Protein AF-A0A4J2ASL1-F1 (afdb_monomer_lite)

Sequence (85 aa):
MLGAIIGDIVGSVYEWNNIKTKDFPLFRKDCFFTDDTVMTCAVAEAIMNGGQKDDFIDAMKKYGRMYPNADYGARFNAWLNSDNR

InterPro domains:
  IPR005502 ADP-ribosylation/Crystallin J1 [PF03747] (1-73)
  IPR036705 ADP-ribosylation/Crystallin J1 superfamily [G3DSA:1.10.4080.10] (1-85)
  IPR036705 ADP-ribosylation/Crystallin J1 superfamily [SSF101478] (1-81)

Organism: Streptococcus pneumoniae (NCBI:txid1313)

Secondary structure (DSSP, 8-state):
-HHHHHHHHHHGGGSSS----S-S-S--TT----HHHHHHHHHHHHHHTT--HHHHHHHHHHHHHHSTTS---HHHHHHHTSS--

Structure (mmCIF, N/CA/C/O backbone):
data_AF-A0A4J2ASL1-F1
#
_entry.id   AF-A0A4J2ASL1-F1
#
loop_
_atom_site.group_PDB
_atom_site.id
_atom_site.type_symbol
_atom_site.label_atom_id
_atom_site.label_alt_id
_atom_site.label_comp_id
_atom_site.label_asym_id
_atom_site.label_entity_id
_atom_site.label_seq_id
_atom_site.pdbx_PDB_ins_code
_atom_site.Cartn_x
_atom_site.Cartn_y
_atom_site.Cartn_z
_atom_site.occupancy
_atom_site.B_iso_or_equiv
_atom_site.auth_seq_id
_atom_site.auth_comp_id
_atom_site.auth_asym_id
_atom_site.auth_atom_id
_atom_site.pdbx_PDB_model_num
ATOM 1 N N . MET A 1 1 ? -6.846 6.573 -9.226 1.00 90.44 1 MET A N 1
ATOM 2 C CA . MET A 1 1 ? -6.239 5.328 -8.703 1.00 90.44 1 MET A CA 1
ATOM 3 C C . MET A 1 1 ? -5.435 4.585 -9.766 1.00 90.44 1 MET A C 1
ATOM 5 O O . MET A 1 1 ? -4.263 4.370 -9.517 1.00 90.44 1 MET A O 1
ATOM 9 N N . LEU A 1 2 ? -5.977 4.273 -10.956 1.00 96.62 2 LEU A N 1
ATOM 10 C CA . LEU A 1 2 ? -5.253 3.477 -11.972 1.00 96.62 2 LEU A CA 1
ATOM 11 C C . LEU A 1 2 ? -3.848 3.992 -12.323 1.00 96.62 2 LEU A C 1
ATOM 13 O O . LEU A 1 2 ? -2.919 3.203 -12.351 1.00 96.62 2 LEU A O 1
ATOM 17 N N . GLY A 1 3 ? -3.671 5.299 -12.536 1.00 97.25 3 GLY A N 1
ATOM 18 C CA . GLY A 1 3 ? -2.343 5.856 -12.826 1.00 97.25 3 GLY A CA 1
ATOM 19 C C . GLY A 1 3 ? -1.330 5.669 -11.690 1.00 97.25 3 GLY A C 1
ATOM 20 O O . GLY A 1 3 ? -0.173 5.380 -11.962 1.00 97.25 3 GLY A O 1
ATOM 21 N N . ALA A 1 4 ? -1.771 5.773 -10.432 1.00 97.62 4 ALA A N 1
ATOM 22 C CA . ALA A 1 4 ? -0.919 5.539 -9.264 1.00 97.62 4 ALA A CA 1
ATOM 23 C C . ALA A 1 4 ? -0.566 4.052 -9.120 1.00 97.62 4 ALA A C 1
ATOM 25 O O . ALA A 1 4 ? 0.595 3.725 -8.935 1.00 97.62 4 ALA A O 1
ATOM 26 N N . ILE A 1 5 ? -1.546 3.162 -9.313 1.00 98.12 5 ILE A N 1
ATOM 27 C CA . ILE A 1 5 ? -1.344 1.704 -9.278 1.00 98.12 5 ILE A CA 1
ATOM 28 C C . ILE A 1 5 ? -0.392 1.258 -10.394 1.00 98.12 5 ILE A C 1
ATOM 30 O O . ILE A 1 5 ? 0.505 0.456 -10.169 1.00 98.12 5 ILE A O 1
ATOM 34 N N . ILE A 1 6 ? -0.560 1.790 -11.609 1.00 97.88 6 ILE A N 1
ATOM 35 C CA . ILE A 1 6 ? 0.371 1.522 -12.711 1.00 97.88 6 ILE A CA 1
ATOM 36 C C . ILE A 1 6 ? 1.758 2.059 -12.352 1.00 97.88 6 ILE A C 1
ATOM 38 O O . ILE A 1 6 ? 2.733 1.346 -12.540 1.00 97.88 6 ILE A O 1
ATOM 42 N N . GLY A 1 7 ? 1.856 3.280 -11.819 1.00 96.62 7 GLY A N 1
ATOM 43 C CA . GLY A 1 7 ? 3.128 3.866 -11.396 1.00 96.62 7 GLY A CA 1
ATOM 44 C C . GLY A 1 7 ? 3.877 3.007 -10.376 1.00 96.62 7 GLY A C 1
ATOM 45 O O . GLY A 1 7 ? 5.064 2.767 -10.563 1.00 96.62 7 GLY A O 1
ATOM 46 N N . ASP A 1 8 ? 3.169 2.499 -9.369 1.00 97.69 8 ASP A N 1
ATOM 47 C CA . ASP A 1 8 ? 3.689 1.565 -8.367 1.00 97.69 8 ASP A CA 1
ATOM 48 C C . ASP A 1 8 ? 4.203 0.266 -9.019 1.00 97.69 8 ASP A C 1
ATOM 50 O O . ASP A 1 8 ? 5.392 -0.049 -8.950 1.00 97.69 8 ASP A O 1
ATOM 54 N N . ILE A 1 9 ? 3.350 -0.422 -9.790 1.00 97.12 9 ILE A N 1
ATOM 55 C CA . ILE A 1 9 ? 3.714 -1.681 -10.462 1.00 97.12 9 ILE A CA 1
ATOM 56 C C . ILE A 1 9 ? 4.952 -1.512 -11.347 1.00 97.12 9 ILE A C 1
ATOM 58 O O . ILE A 1 9 ? 5.878 -2.324 -11.303 1.00 97.12 9 ILE A O 1
ATOM 62 N N . VAL A 1 10 ? 4.974 -0.458 -12.161 1.00 96.62 10 VAL A N 1
ATOM 63 C CA . VAL A 1 10 ? 6.078 -0.152 -13.078 1.00 96.62 10 VAL A CA 1
ATOM 64 C C . VAL A 1 10 ? 7.350 0.231 -12.314 1.00 96.62 10 VAL A C 1
ATOM 66 O O . VAL A 1 10 ? 8.448 -0.150 -12.720 1.00 96.62 10 VAL A O 1
ATOM 69 N N . GLY A 1 11 ? 7.210 0.982 -11.222 1.00 95.25 11 GLY A N 1
ATOM 70 C CA . GLY A 1 11 ? 8.313 1.497 -10.413 1.00 95.25 11 GLY A CA 1
ATOM 71 C C . GLY A 1 11 ? 8.985 0.454 -9.520 1.00 95.25 11 GLY A C 1
ATOM 72 O O . GLY A 1 11 ? 10.187 0.576 -9.289 1.00 95.25 11 GLY A O 1
ATOM 73 N N . SER A 1 12 ? 8.253 -0.577 -9.084 1.00 95.25 12 SER A N 1
ATOM 74 C CA . SER A 1 12 ? 8.696 -1.597 -8.111 1.00 95.25 12 SER A CA 1
ATOM 75 C C . SER A 1 12 ? 10.108 -2.151 -8.364 1.00 95.25 12 SER A C 1
ATOM 77 O O . SER A 1 12 ? 10.961 -2.184 -7.482 1.00 95.25 12 SER A O 1
ATOM 79 N N . VAL A 1 13 ? 10.421 -2.513 -9.608 1.00 94.31 13 VAL A N 1
ATOM 80 C CA . VAL A 1 13 ? 11.716 -3.117 -9.981 1.00 94.31 13 VAL A CA 1
ATOM 81 C C . VAL A 1 13 ? 12.901 -2.141 -9.962 1.00 94.31 13 VAL A C 1
ATOM 83 O O . VAL A 1 13 ? 14.052 -2.566 -10.100 1.00 94.31 13 VAL A O 1
ATOM 86 N N . TYR A 1 14 ? 12.638 -0.840 -9.836 1.00 93.19 14 TYR A N 1
ATOM 87 C CA . TYR A 1 14 ? 13.634 0.233 -9.866 1.00 93.19 14 TYR A CA 1
ATOM 88 C C . TYR A 1 14 ? 13.865 0.883 -8.496 1.00 93.19 14 TYR A C 1
ATOM 90 O O . TYR A 1 14 ? 14.690 1.791 -8.403 1.00 93.19 14 TYR A O 1
ATOM 98 N N . GLU A 1 15 ? 13.180 0.429 -7.445 1.00 88.00 15 GLU A N 1
ATOM 99 C CA . GLU A 1 15 ? 13.302 0.979 -6.089 1.00 88.00 15 GLU A CA 1
ATOM 100 C C . GLU A 1 15 ? 14.708 0.780 -5.503 1.00 88.00 15 GLU A C 1
ATOM 102 O O . GLU A 1 15 ? 15.305 1.713 -4.968 1.00 88.00 15 GLU A O 1
ATOM 107 N N . TRP A 1 16 ? 15.262 -0.422 -5.675 1.00 83.62 16 TRP A N 1
ATOM 108 C CA . TRP A 1 16 ? 16.580 -0.808 -5.159 1.00 83.62 16 TRP A CA 1
ATOM 109 C C . TRP A 1 16 ? 17.705 -0.663 -6.193 1.00 83.62 16 TRP A C 1
ATOM 111 O O . TRP A 1 16 ? 18.884 -0.662 -5.843 1.00 83.62 16 TRP A O 1
ATOM 121 N N . ASN A 1 17 ? 17.344 -0.558 -7.475 1.00 87.19 17 ASN A N 1
ATOM 122 C CA . ASN A 1 17 ? 18.261 -0.478 -8.614 1.00 87.19 17 ASN A CA 1
ATOM 123 C C . ASN A 1 17 ? 17.863 0.684 -9.531 1.00 87.19 17 ASN A C 1
ATOM 125 O O . ASN A 1 17 ? 17.395 0.500 -10.658 1.00 87.19 17 ASN A O 1
ATOM 129 N N . ASN A 1 18 ? 18.015 1.898 -9.012 1.00 89.50 18 ASN A N 1
ATOM 130 C CA . ASN A 1 18 ? 17.501 3.103 -9.643 1.00 89.50 18 ASN A CA 1
ATOM 131 C C . ASN A 1 18 ? 18.219 3.405 -10.962 1.00 89.50 18 ASN A C 1
ATOM 133 O O . ASN A 1 18 ? 19.441 3.311 -11.087 1.00 89.50 18 ASN A O 1
ATOM 137 N N . ILE A 1 19 ? 17.445 3.895 -11.925 1.00 91.50 19 ILE A N 1
ATOM 138 C CA . ILE A 1 19 ? 17.929 4.409 -13.205 1.00 91.50 19 ILE A CA 1
ATOM 139 C C . ILE A 1 19 ? 17.534 5.882 -13.347 1.00 91.50 19 ILE A C 1
ATOM 141 O O . ILE A 1 19 ? 16.508 6.316 -12.832 1.00 91.50 19 ILE A O 1
ATOM 145 N N . LYS A 1 20 ? 18.344 6.678 -14.051 1.00 91.12 20 LYS A N 1
ATOM 146 C CA . LYS A 1 20 ? 18.066 8.105 -14.319 1.00 91.12 20 LYS A CA 1
ATOM 147 C C . LYS A 1 20 ? 17.804 8.350 -15.804 1.00 91.12 20 LYS A C 1
ATOM 149 O O . LYS A 1 20 ? 18.421 9.212 -16.421 1.00 91.12 20 LYS A O 1
ATOM 154 N N . THR A 1 21 ? 16.910 7.558 -16.386 1.00 93.81 21 THR A N 1
ATOM 155 C CA . THR A 1 21 ? 16.513 7.654 -17.795 1.00 93.81 21 THR A CA 1
ATOM 156 C C . THR A 1 21 ? 15.000 7.522 -17.933 1.00 93.81 21 THR A C 1
ATOM 158 O O . THR A 1 21 ? 14.341 6.948 -17.071 1.00 93.81 21 THR A O 1
ATOM 161 N N . LYS A 1 22 ? 14.452 8.069 -19.021 1.00 91.94 22 LYS A N 1
ATOM 162 C CA . LYS A 1 22 ? 13.055 7.856 -19.433 1.00 91.94 22 LYS A CA 1
ATOM 163 C C . LYS A 1 22 ? 12.911 6.700 -20.426 1.00 91.94 22 LYS A C 1
ATOM 165 O O . LYS A 1 22 ? 11.794 6.349 -20.781 1.00 91.94 22 LYS A O 1
ATOM 170 N N . ASP A 1 23 ? 14.032 6.151 -20.883 1.00 95.56 23 ASP A N 1
ATOM 171 C CA . ASP A 1 23 ? 14.084 4.995 -21.767 1.00 95.56 23 ASP A CA 1
ATOM 172 C C . ASP A 1 23 ? 14.181 3.717 -20.927 1.00 95.56 23 ASP A C 1
ATOM 174 O O . ASP A 1 23 ? 15.259 3.329 -20.474 1.00 95.56 23 ASP A O 1
ATOM 178 N N . PHE A 1 24 ? 13.026 3.126 -20.631 1.00 94.38 24 PHE A N 1
ATOM 179 C CA . PHE A 1 24 ? 12.908 1.883 -19.878 1.00 94.38 24 PHE A CA 1
ATOM 180 C C . PHE A 1 24 ? 11.660 1.110 -20.325 1.00 94.38 24 PHE A C 1
ATOM 182 O O . PHE A 1 24 ? 10.680 1.715 -20.772 1.00 94.38 24 PHE A O 1
ATOM 189 N N . PRO A 1 25 ? 11.661 -0.231 -20.220 1.00 94.44 25 PRO A N 1
ATOM 190 C CA . PRO A 1 25 ? 10.469 -1.017 -20.502 1.00 94.44 25 PRO A CA 1
ATOM 191 C C . PRO A 1 25 ? 9.374 -0.676 -19.490 1.00 94.44 25 PRO A C 1
ATOM 193 O O . PRO A 1 25 ? 9.562 -0.865 -18.291 1.00 94.44 25 PRO A O 1
ATOM 196 N N . LEU A 1 26 ? 8.224 -0.206 -19.981 1.00 93.88 26 LEU A N 1
ATOM 197 C CA . LEU A 1 26 ? 7.128 0.212 -19.109 1.00 93.88 26 LEU A CA 1
ATOM 198 C C . LEU A 1 26 ? 6.619 -0.949 -18.246 1.00 93.88 26 LEU A C 1
ATOM 200 O O . LEU A 1 26 ? 6.440 -0.771 -17.057 1.00 93.88 26 LEU A O 1
ATOM 204 N N . PHE A 1 27 ? 6.439 -2.145 -18.810 1.00 95.62 27 PHE A N 1
ATOM 205 C CA . PHE A 1 27 ? 6.099 -3.343 -18.041 1.00 95.62 27 PHE A CA 1
ATOM 206 C C . PHE A 1 27 ? 7.171 -4.411 -18.196 1.00 95.62 27 PHE A C 1
ATOM 208 O O . PHE A 1 27 ? 7.667 -4.665 -19.297 1.00 95.62 27 PHE A O 1
ATOM 215 N N . ARG A 1 28 ? 7.470 -5.086 -17.089 1.00 93.44 28 ARG A N 1
ATOM 216 C CA . ARG A 1 28 ? 8.334 -6.262 -17.041 1.00 93.44 28 ARG A CA 1
ATOM 217 C C . ARG A 1 28 ? 7.613 -7.405 -16.333 1.00 93.44 28 ARG A C 1
ATOM 219 O O . ARG A 1 28 ? 6.637 -7.198 -15.620 1.00 93.44 28 ARG A O 1
ATOM 226 N N . LYS A 1 29 ? 8.094 -8.631 -16.546 1.00 94.81 29 LYS A N 1
ATOM 227 C CA . LYS A 1 29 ? 7.511 -9.837 -15.931 1.00 94.81 29 LYS A CA 1
ATOM 228 C C . LYS A 1 29 ? 7.700 -9.890 -14.414 1.00 94.81 29 LYS A C 1
ATOM 230 O O . LYS A 1 29 ? 6.991 -10.635 -13.753 1.00 94.81 29 LYS A O 1
ATOM 235 N N . ASP A 1 30 ? 8.671 -9.146 -13.904 1.00 94.94 30 ASP A N 1
ATOM 236 C CA . ASP A 1 30 ? 9.028 -9.043 -12.495 1.00 94.94 30 ASP A CA 1
ATOM 237 C C . ASP A 1 30 ? 8.480 -7.775 -11.828 1.00 94.94 30 ASP A C 1
ATOM 239 O O . ASP A 1 30 ? 8.841 -7.501 -10.694 1.00 94.94 30 ASP A O 1
ATOM 243 N N . CYS A 1 31 ? 7.608 -7.012 -12.500 1.00 95.94 31 CYS A N 1
ATOM 244 C CA . CYS A 1 31 ? 6.842 -5.941 -11.865 1.00 95.94 31 CYS A CA 1
ATOM 245 C C . CYS A 1 31 ? 5.794 -6.519 -10.902 1.00 95.94 31 CYS A C 1
ATOM 247 O O . CYS A 1 31 ? 5.109 -7.490 -11.230 1.00 95.94 31 CYS A O 1
ATOM 249 N N . PHE A 1 32 ? 5.612 -5.878 -9.752 1.00 96.56 32 PHE A N 1
ATOM 250 C CA . PHE A 1 32 ? 4.606 -6.230 -8.748 1.00 96.56 32 PHE A CA 1
ATOM 251 C C . PHE A 1 32 ? 4.072 -4.962 -8.075 1.00 96.56 32 PHE A C 1
ATOM 253 O O . PHE A 1 32 ? 4.721 -3.926 -8.113 1.00 96.56 32 PHE A O 1
ATOM 260 N N . PHE A 1 33 ? 2.870 -5.024 -7.503 1.00 97.50 33 PHE A N 1
ATOM 261 C CA . PHE A 1 33 ? 2.342 -3.924 -6.690 1.00 97.50 33 PHE A CA 1
ATOM 262 C C . PHE A 1 33 ? 2.956 -3.962 -5.286 1.00 97.50 33 PHE A C 1
ATOM 264 O O . PHE A 1 33 ? 3.258 -5.048 -4.783 1.00 97.50 33 PHE A O 1
ATOM 271 N N . THR A 1 34 ? 3.078 -2.806 -4.642 1.00 98.00 34 THR A N 1
ATOM 272 C CA . THR A 1 34 ? 3.670 -2.662 -3.305 1.00 98.00 34 THR A CA 1
ATOM 273 C C . THR A 1 34 ? 2.640 -2.165 -2.288 1.00 98.00 34 THR A C 1
ATOM 275 O O . THR A 1 34 ? 1.421 -2.146 -2.532 1.00 98.00 34 THR A O 1
ATOM 278 N N . ASP A 1 35 ? 3.126 -1.784 -1.112 1.00 97.44 35 ASP A N 1
ATOM 279 C CA . ASP A 1 35 ? 2.364 -1.182 -0.041 1.00 97.44 35 ASP A CA 1
ATOM 280 C C . ASP A 1 35 ? 1.678 0.106 -0.488 1.00 97.44 35 ASP A C 1
ATOM 282 O O . ASP A 1 35 ? 0.563 0.359 -0.028 1.00 97.44 35 ASP A O 1
ATOM 286 N N . ASP A 1 36 ? 2.245 0.840 -1.449 1.00 97.81 36 ASP A N 1
ATOM 287 C CA . ASP A 1 36 ? 1.622 2.012 -2.066 1.00 97.81 36 ASP A CA 1
ATOM 288 C C . ASP A 1 36 ? 0.237 1.687 -2.646 1.00 97.81 36 ASP A C 1
ATOM 290 O O . ASP A 1 36 ? -0.755 2.353 -2.320 1.00 97.81 36 ASP A O 1
ATOM 294 N N . THR A 1 37 ? 0.115 0.634 -3.465 1.00 98.44 37 THR A N 1
ATOM 295 C CA . THR A 1 37 ? -1.188 0.202 -4.001 1.00 98.44 37 THR A CA 1
ATO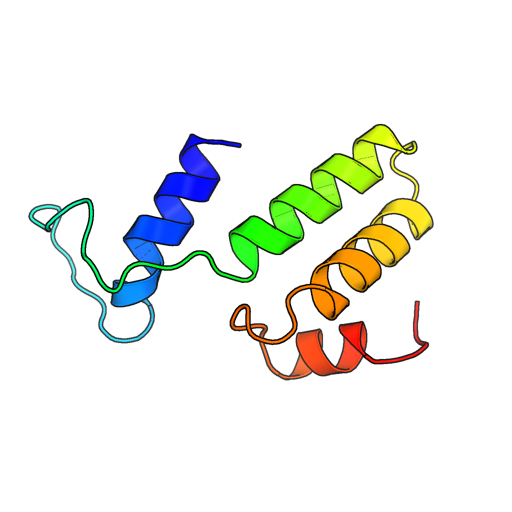M 296 C C . THR A 1 37 ? -2.106 -0.293 -2.888 1.00 98.44 37 THR A C 1
ATOM 298 O O . THR A 1 37 ? -3.285 0.080 -2.846 1.00 98.44 37 THR A O 1
ATOM 301 N N . VAL A 1 38 ? -1.590 -1.117 -1.972 1.00 98.56 38 VAL A N 1
ATOM 302 C CA . VAL A 1 38 ? -2.410 -1.717 -0.910 1.00 98.56 38 VAL A CA 1
ATOM 303 C C . VAL A 1 38 ? -2.981 -0.638 0.019 1.00 98.56 38 VAL A C 1
ATOM 305 O O . VAL A 1 38 ? -4.179 -0.647 0.316 1.00 98.56 38 VAL A O 1
ATOM 308 N N . MET A 1 39 ? -2.163 0.328 0.436 1.00 98.44 39 MET A N 1
ATOM 309 C CA . MET A 1 39 ? -2.576 1.437 1.298 1.00 98.44 39 MET A CA 1
ATOM 310 C C . MET A 1 39 ? -3.424 2.466 0.550 1.00 98.44 39 MET A C 1
ATOM 312 O O . MET A 1 39 ? -4.350 3.017 1.140 1.00 98.44 39 MET A O 1
ATOM 316 N N . THR A 1 40 ? -3.211 2.670 -0.754 1.00 98.44 40 THR A N 1
ATOM 317 C CA . THR A 1 40 ? -4.110 3.495 -1.580 1.00 98.44 40 THR A CA 1
ATOM 318 C C . THR A 1 40 ? -5.536 2.931 -1.584 1.00 98.44 40 THR A C 1
ATOM 320 O O . THR A 1 40 ? -6.501 3.685 -1.436 1.00 98.44 40 THR A O 1
ATOM 323 N N . CYS A 1 41 ? -5.692 1.608 -1.702 1.00 98.56 41 CYS A N 1
ATOM 324 C CA . CYS A 1 41 ? -6.996 0.948 -1.589 1.00 98.56 41 CYS A CA 1
ATOM 325 C C . CYS A 1 41 ? -7.582 1.058 -0.174 1.00 98.56 41 CYS A C 1
ATOM 327 O O . CYS A 1 41 ? -8.771 1.345 -0.031 1.00 98.56 41 CYS A O 1
AT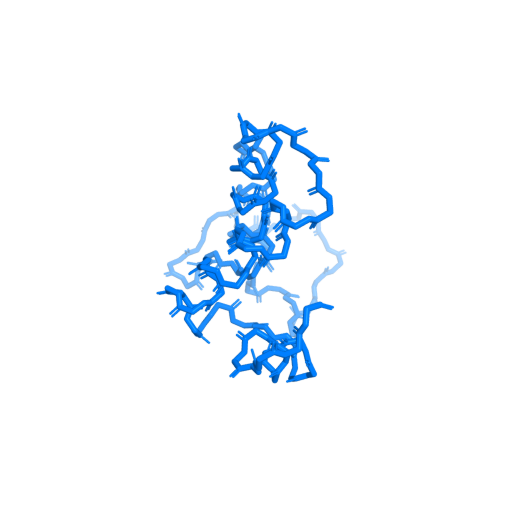OM 329 N N . ALA A 1 42 ? -6.755 0.898 0.863 1.00 98.56 42 ALA A N 1
ATOM 330 C CA . ALA A 1 42 ? -7.186 1.058 2.251 1.00 98.56 42 ALA A CA 1
ATOM 331 C C . ALA A 1 42 ? -7.718 2.474 2.538 1.00 98.56 42 ALA A C 1
ATOM 333 O O . ALA A 1 42 ? -8.785 2.635 3.124 1.00 98.56 42 ALA A O 1
ATOM 334 N N . VAL A 1 43 ? -7.011 3.505 2.069 1.00 98.56 43 VAL A N 1
ATOM 335 C CA . VAL A 1 43 ? -7.425 4.912 2.184 1.00 98.56 43 VAL A CA 1
ATOM 336 C C . VAL A 1 43 ? -8.739 5.162 1.445 1.00 98.56 43 VAL A C 1
ATOM 338 O O . VAL A 1 43 ? -9.614 5.848 1.972 1.00 98.56 43 VAL A O 1
ATOM 341 N N . ALA A 1 44 ? -8.910 4.592 0.248 1.00 98.56 44 ALA A N 1
ATOM 342 C CA . ALA A 1 44 ? -10.168 4.700 -0.485 1.00 98.56 44 ALA A CA 1
ATOM 343 C C . ALA A 1 44 ? -11.336 4.076 0.299 1.00 98.56 44 ALA A C 1
ATOM 345 O O . ALA A 1 44 ? -12.392 4.697 0.405 1.00 98.56 44 ALA A O 1
ATOM 346 N N . GLU A 1 45 ? -11.143 2.891 0.889 1.00 98.62 45 GLU A N 1
ATOM 347 C CA . GLU A 1 45 ? -12.152 2.249 1.743 1.00 98.62 45 GLU A CA 1
ATOM 348 C C . GLU A 1 45 ? -12.489 3.098 2.974 1.00 98.62 45 GLU A C 1
ATOM 350 O O . GLU A 1 45 ? -13.664 3.332 3.248 1.00 98.62 45 GLU A O 1
ATOM 355 N N . ALA A 1 46 ? -11.483 3.631 3.667 1.00 98.69 46 ALA A N 1
ATOM 356 C CA . ALA A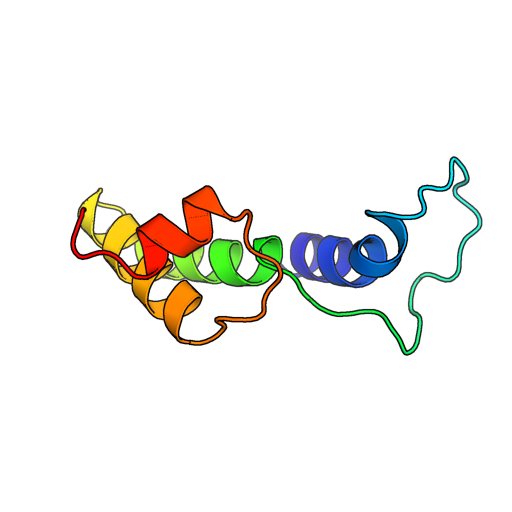 1 46 ? -11.688 4.497 4.825 1.00 98.69 46 ALA A CA 1
ATOM 357 C C . ALA A 1 46 ? -12.524 5.744 4.491 1.00 98.69 46 ALA A C 1
ATOM 359 O O . ALA A 1 46 ? -13.443 6.098 5.229 1.00 98.69 46 ALA A O 1
ATOM 360 N N . ILE A 1 47 ? -12.252 6.386 3.349 1.00 98.62 47 ILE A N 1
ATOM 361 C CA . ILE A 1 47 ? -13.027 7.544 2.877 1.00 98.62 47 ILE A CA 1
ATOM 362 C C . ILE A 1 47 ? -14.475 7.143 2.579 1.00 98.62 47 ILE A C 1
ATOM 364 O O . ILE A 1 47 ? -15.397 7.859 2.968 1.00 98.62 47 ILE A O 1
ATOM 368 N N . MET A 1 48 ? -14.690 5.996 1.927 1.00 98.44 48 MET A N 1
ATOM 369 C CA . MET A 1 48 ? -16.037 5.481 1.649 1.00 98.44 48 MET A CA 1
ATOM 370 C C . MET A 1 48 ? -16.816 5.132 2.927 1.00 98.44 48 MET A C 1
ATOM 372 O O . MET A 1 48 ? -18.043 5.208 2.919 1.00 98.44 48 MET A O 1
ATOM 376 N N . ASN A 1 49 ? -16.119 4.809 4.020 1.00 98.12 49 ASN A N 1
ATOM 377 C CA . ASN A 1 49 ? -16.715 4.477 5.316 1.00 98.12 49 ASN A CA 1
ATOM 378 C C . ASN A 1 49 ? -17.019 5.693 6.210 1.00 98.12 49 ASN A C 1
ATOM 380 O O . ASN A 1 49 ? -17.626 5.526 7.263 1.00 98.12 49 ASN A O 1
ATOM 384 N N . GLY A 1 50 ? -16.668 6.913 5.790 1.00 98.06 50 GLY A N 1
ATOM 385 C CA . GLY A 1 50 ? -16.956 8.142 6.543 1.00 98.06 50 GLY A CA 1
ATOM 386 C C . GLY A 1 50 ? -15.727 8.987 6.874 1.00 98.06 50 GLY A C 1
ATOM 387 O O . GLY A 1 50 ? -15.878 10.123 7.336 1.00 98.06 50 GLY A O 1
ATOM 388 N N . GLY A 1 51 ? -14.523 8.477 6.598 1.00 98.00 51 GLY A N 1
ATOM 389 C CA . GLY A 1 51 ? -13.274 9.233 6.675 1.00 98.00 51 GLY A CA 1
ATOM 390 C C . GLY A 1 51 ? -12.924 9.728 8.078 1.00 98.00 51 GLY A C 1
ATOM 391 O O . GLY A 1 51 ? -12.247 10.748 8.213 1.00 98.00 51 GLY A O 1
ATOM 392 N N . GLN A 1 52 ? -13.389 9.050 9.126 1.00 98.25 52 GLN A N 1
ATOM 393 C CA . GLN A 1 52 ? -12.951 9.308 10.493 1.00 98.25 52 GLN A CA 1
ATOM 394 C C . GLN A 1 52 ? -11.602 8.637 10.750 1.00 98.25 52 GLN A C 1
ATOM 396 O O . GLN A 1 52 ? -11.210 7.697 10.063 1.00 98.25 52 GLN A O 1
ATOM 401 N N . LYS A 1 53 ? -10.881 9.103 11.778 1.00 97.38 53 LYS A N 1
ATOM 402 C CA . LYS A 1 53 ? -9.563 8.562 12.157 1.00 97.38 53 LYS A CA 1
ATOM 403 C C . LYS A 1 53 ? -9.567 7.029 12.253 1.00 97.38 53 LYS A C 1
ATOM 405 O O . LYS A 1 53 ? -8.649 6.383 11.754 1.00 97.38 53 LYS A O 1
ATOM 410 N N . ASP A 1 54 ? -10.587 6.470 12.896 1.00 97.81 54 ASP A N 1
ATOM 411 C CA . ASP A 1 54 ? -10.698 5.029 13.106 1.00 97.81 54 ASP A CA 1
ATOM 412 C C . ASP A 1 54 ? -10.956 4.259 11.803 1.00 97.81 54 ASP A C 1
ATOM 414 O O . ASP A 1 54 ? -10.383 3.185 11.639 1.00 97.81 54 ASP A O 1
ATOM 418 N N . ASP A 1 55 ? -11.669 4.841 10.829 1.00 98.44 55 ASP A N 1
ATOM 419 C CA . ASP A 1 55 ? -11.883 4.220 9.513 1.00 98.44 55 ASP A CA 1
ATOM 420 C C . ASP A 1 55 ? -10.554 3.998 8.777 1.00 98.44 55 ASP A C 1
ATOM 422 O O . ASP A 1 55 ? -10.345 2.954 8.156 1.00 98.44 55 ASP A O 1
ATOM 426 N N . PHE A 1 56 ? -9.624 4.958 8.875 1.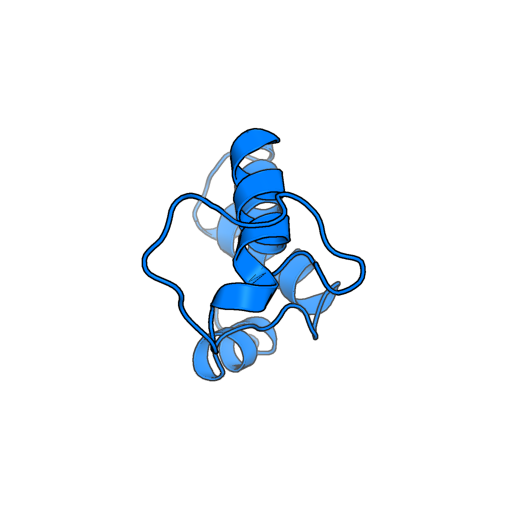00 98.56 56 PHE A N 1
ATOM 427 C CA . PHE A 1 56 ? -8.285 4.826 8.291 1.00 98.56 56 PHE A CA 1
ATOM 428 C C . PHE A 1 56 ? -7.468 3.743 8.985 1.00 98.56 56 PHE A C 1
ATOM 430 O O . PHE A 1 56 ? -6.871 2.907 8.311 1.00 98.56 56 PHE A O 1
ATOM 437 N N . ILE A 1 57 ? -7.450 3.737 10.319 1.00 98.25 57 ILE A N 1
ATOM 438 C CA . ILE A 1 57 ? -6.697 2.743 11.095 1.00 98.25 57 ILE A CA 1
ATOM 439 C C . ILE A 1 57 ? -7.214 1.337 10.788 1.00 98.25 57 ILE A C 1
ATOM 441 O O . ILE A 1 57 ? -6.422 0.433 10.509 1.00 98.25 57 ILE A O 1
ATOM 445 N N . ASP A 1 58 ? -8.534 1.159 10.792 1.00 98.38 58 ASP A N 1
ATOM 446 C CA . ASP A 1 58 ? -9.167 -0.138 10.579 1.00 98.38 58 ASP A CA 1
ATOM 447 C C . ASP A 1 58 ? -8.954 -0.635 9.146 1.00 98.38 58 ASP A C 1
ATOM 449 O O . ASP A 1 58 ? -8.560 -1.790 8.954 1.00 98.38 58 ASP A O 1
ATOM 453 N N . ALA A 1 59 ? -9.106 0.233 8.140 1.00 98.69 59 ALA A N 1
ATOM 454 C CA . ALA A 1 59 ? -8.836 -0.132 6.754 1.00 98.69 59 ALA A CA 1
ATOM 455 C C . ALA A 1 59 ? -7.347 -0.440 6.523 1.00 98.69 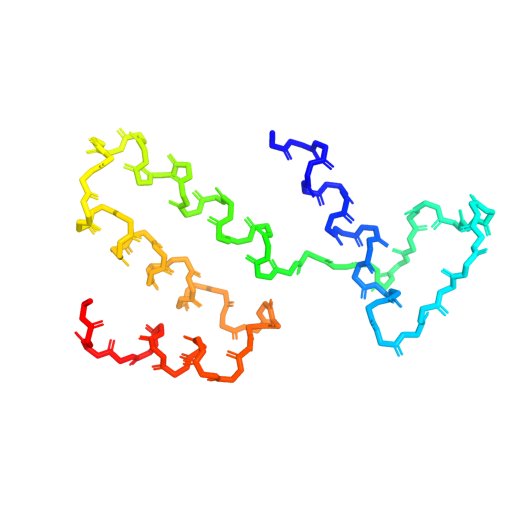59 ALA A C 1
ATOM 457 O O . ALA A 1 59 ? -7.014 -1.489 5.972 1.00 98.69 59 ALA A O 1
ATOM 458 N N . MET A 1 60 ? -6.422 0.411 6.981 1.00 98.38 60 MET A N 1
ATOM 459 C CA . MET A 1 60 ? -4.983 0.182 6.785 1.00 98.38 60 MET A CA 1
ATOM 460 C C . MET A 1 60 ? -4.534 -1.126 7.438 1.00 98.38 60 MET A C 1
ATOM 462 O O . MET A 1 60 ? -3.845 -1.921 6.798 1.00 98.38 60 MET A O 1
ATOM 466 N N . LYS A 1 61 ? -4.992 -1.421 8.662 1.00 98.50 61 LYS A N 1
ATOM 467 C CA . LYS A 1 61 ? -4.701 -2.702 9.320 1.00 98.50 61 LYS A CA 1
ATOM 468 C C . LYS A 1 61 ? -5.343 -3.891 8.614 1.00 98.50 61 LYS A C 1
ATOM 470 O O . LYS A 1 61 ? -4.684 -4.918 8.465 1.00 98.50 61 LYS A O 1
ATOM 475 N N . LYS A 1 62 ? -6.592 -3.775 8.151 1.00 98.50 62 LYS A N 1
ATOM 476 C CA . LYS A 1 62 ? -7.280 -4.829 7.385 1.00 98.50 62 LYS A CA 1
ATOM 477 C C . LYS A 1 62 ? -6.508 -5.192 6.115 1.00 98.50 62 LYS A C 1
ATOM 479 O O . LYS A 1 62 ? -6.218 -6.367 5.900 1.00 98.50 62 LYS A O 1
ATOM 484 N N . TYR A 1 63 ? -6.163 -4.206 5.291 1.00 98.56 63 TYR A N 1
ATOM 485 C CA . TYR A 1 63 ? -5.452 -4.441 4.031 1.00 98.56 63 TYR A CA 1
ATOM 486 C C . TYR A 1 63 ? -4.005 -4.872 4.274 1.00 98.56 63 TYR A C 1
ATOM 488 O O . TYR A 1 63 ? -3.549 -5.827 3.651 1.00 98.56 63 TYR A O 1
ATOM 496 N N . GLY A 1 64 ? -3.319 -4.250 5.235 1.00 98.19 64 GLY A N 1
ATOM 497 C CA . GLY A 1 64 ? -1.953 -4.618 5.604 1.00 98.19 64 GLY A CA 1
ATOM 498 C C . GLY A 1 64 ? -1.811 -6.078 6.027 1.00 98.19 64 GLY A C 1
ATOM 499 O O . GLY A 1 64 ? -0.891 -6.771 5.606 1.00 98.19 64 GLY A O 1
ATOM 500 N N . ARG A 1 65 ? -2.775 -6.584 6.803 1.00 97.88 65 ARG A N 1
ATOM 501 C CA . ARG A 1 65 ? -2.812 -7.993 7.228 1.00 97.88 65 ARG A CA 1
ATOM 502 C C . ARG A 1 65 ? -3.241 -8.948 6.114 1.00 97.88 65 ARG A C 1
ATOM 504 O O . ARG A 1 65 ? -2.868 -10.114 6.149 1.00 97.88 65 ARG A O 1
ATOM 511 N N . MET A 1 66 ? -4.023 -8.476 5.141 1.00 98.06 66 MET A N 1
ATOM 512 C CA . MET A 1 66 ? -4.427 -9.265 3.972 1.00 98.06 66 MET A CA 1
ATOM 513 C C . MET A 1 66 ? -3.266 -9.467 2.987 1.00 98.06 66 MET A C 1
ATOM 515 O O . MET A 1 66 ? -3.181 -10.519 2.357 1.00 98.06 66 MET A O 1
ATOM 519 N N . TYR A 1 67 ? -2.359 -8.491 2.890 1.00 97.88 67 TYR A N 1
ATOM 520 C CA . TYR A 1 67 ? -1.207 -8.508 1.985 1.00 97.88 67 TYR A CA 1
ATOM 521 C C . TYR A 1 67 ? 0.120 -8.351 2.746 1.00 97.88 67 TYR A C 1
ATOM 523 O O . TYR A 1 67 ? 0.863 -7.413 2.477 1.00 97.88 67 TYR A O 1
ATOM 531 N N . PRO A 1 68 ? 0.480 -9.271 3.661 1.00 95.88 68 PRO A N 1
ATOM 532 C CA . PRO A 1 68 ? 1.605 -9.086 4.588 1.00 95.88 68 PRO A CA 1
ATOM 533 C C . PRO A 1 68 ? 2.981 -8.962 3.910 1.00 95.88 68 PRO A C 1
ATOM 535 O O . PRO A 1 68 ? 3.932 -8.508 4.539 1.00 95.88 68 PRO A O 1
ATOM 538 N N . ASN A 1 69 ? 3.085 -9.358 2.637 1.00 94.94 69 ASN A N 1
ATOM 539 C CA . ASN A 1 69 ? 4.322 -9.371 1.855 1.00 94.94 69 ASN A CA 1
ATOM 540 C C . ASN A 1 69 ? 4.372 -8.254 0.792 1.00 94.94 69 ASN A C 1
ATOM 542 O O . ASN A 1 69 ? 5.065 -8.410 -0.206 1.00 94.94 69 ASN A O 1
ATOM 546 N N . ALA A 1 70 ? 3.629 -7.158 0.971 1.00 96.38 70 ALA A N 1
ATOM 547 C CA . ALA A 1 70 ? 3.596 -6.026 0.036 1.00 96.38 70 ALA A CA 1
ATOM 548 C C . ALA A 1 70 ? 4.751 -5.019 0.236 1.00 96.38 70 ALA A C 1
ATOM 550 O O . ALA A 1 70 ? 4.597 -3.852 -0.071 1.00 96.38 70 ALA A O 1
ATOM 551 N N . ASP A 1 71 ? 5.894 -5.455 0.766 1.00 95.00 71 ASP A N 1
ATOM 552 C CA . ASP A 1 71 ? 7.100 -4.628 0.962 1.00 95.00 71 ASP A CA 1
ATOM 553 C C . ASP A 1 71 ? 6.970 -3.439 1.940 1.00 95.00 71 ASP A C 1
ATOM 555 O O . ASP A 1 71 ? 7.635 -2.413 1.832 1.00 95.00 71 ASP A O 1
ATOM 559 N N . TYR A 1 72 ? 6.142 -3.595 2.979 1.00 97.00 72 TYR A N 1
ATOM 560 C CA . TYR A 1 72 ? 6.033 -2.594 4.041 1.00 97.00 72 TYR A CA 1
ATOM 561 C C . TYR A 1 72 ? 7.371 -2.327 4.738 1.00 97.00 72 TYR A C 1
ATOM 563 O O . TYR A 1 72 ? 8.037 -3.243 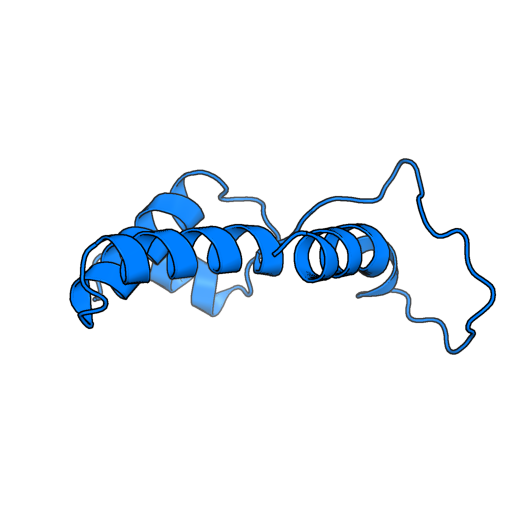5.236 1.00 97.00 72 TYR A O 1
ATOM 571 N N . GLY A 1 73 ? 7.669 -1.047 4.969 1.00 96.25 73 GLY A N 1
ATOM 572 C CA . GLY A 1 73 ? 8.754 -0.651 5.863 1.00 96.25 73 GLY A CA 1
ATOM 573 C C . GLY A 1 73 ? 8.631 -1.306 7.250 1.00 96.25 73 GLY A C 1
ATOM 574 O O . GLY A 1 73 ? 7.556 -1.340 7.854 1.00 96.25 73 GLY A O 1
ATOM 575 N N . ALA A 1 74 ? 9.749 -1.791 7.802 1.00 95.38 74 ALA A N 1
ATOM 576 C CA . ALA A 1 74 ? 9.763 -2.665 8.984 1.00 95.38 74 ALA A CA 1
ATOM 577 C C . ALA A 1 74 ? 8.945 -2.148 10.187 1.00 95.38 74 ALA A C 1
ATOM 579 O O . ALA A 1 74 ? 8.215 -2.904 10.829 1.00 95.38 74 ALA A O 1
ATOM 580 N N . ARG A 1 75 ? 9.034 -0.846 10.492 1.00 96.75 75 ARG A N 1
ATOM 581 C CA . ARG A 1 75 ? 8.278 -0.228 11.599 1.00 96.75 75 ARG A CA 1
ATOM 582 C C . ARG A 1 75 ? 6.780 -0.160 11.319 1.00 96.75 75 ARG A C 1
ATOM 584 O O . ARG A 1 75 ? 5.981 -0.333 12.234 1.00 96.75 75 ARG A O 1
ATOM 591 N N . PHE A 1 76 ? 6.412 0.096 10.070 1.00 97.25 76 PHE A N 1
ATOM 592 C CA . PHE A 1 76 ? 5.019 0.163 9.662 1.00 97.25 76 PHE A CA 1
ATOM 593 C C . PHE A 1 76 ? 4.385 -1.230 9.689 1.00 97.25 76 PHE A C 1
ATOM 595 O O . PHE A 1 76 ? 3.316 -1.401 10.271 1.00 97.25 76 PHE A O 1
ATOM 602 N N . ASN A 1 77 ? 5.105 -2.248 9.208 1.00 97.00 77 ASN A N 1
ATOM 603 C CA . ASN A 1 77 ? 4.674 -3.639 9.320 1.00 97.00 77 ASN A CA 1
ATOM 604 C C . ASN A 1 77 ? 4.459 -4.067 10.783 1.00 97.00 77 ASN A C 1
ATOM 606 O O . ASN A 1 77 ? 3.471 -4.723 11.114 1.00 97.00 77 ASN A O 1
ATOM 610 N N . ALA A 1 78 ? 5.345 -3.649 11.694 1.00 97.50 78 ALA A N 1
ATOM 611 C CA . ALA A 1 78 ? 5.160 -3.897 13.123 1.00 97.50 78 ALA A CA 1
ATOM 612 C C . ALA A 1 78 ? 3.871 -3.248 13.664 1.00 97.50 78 ALA A C 1
ATOM 614 O O . ALA A 1 78 ? 3.147 -3.874 14.436 1.00 97.50 78 ALA A O 1
ATOM 615 N N . TRP A 1 79 ? 3.539 -2.026 13.232 1.00 98.19 79 TRP A N 1
ATOM 616 C CA . TRP A 1 79 ? 2.290 -1.362 13.620 1.00 98.19 79 TRP A CA 1
ATOM 617 C C . TRP A 1 79 ? 1.046 -2.061 13.053 1.00 98.19 79 TRP A C 1
ATOM 619 O O . TRP A 1 79 ? 0.101 -2.299 13.813 1.00 98.19 79 TRP A O 1
ATOM 629 N N . LEU A 1 80 ? 1.064 -2.465 11.775 1.00 97.94 80 LEU A N 1
ATOM 630 C CA . LEU A 1 80 ? -0.031 -3.204 11.128 1.00 97.94 80 LEU A CA 1
ATOM 631 C C . LEU A 1 80 ? -0.412 -4.469 11.917 1.00 97.94 80 LEU A C 1
ATOM 633 O O . LEU A 1 80 ? -1.596 -4.786 12.075 1.00 97.94 80 LEU A O 1
ATOM 637 N N . ASN A 1 81 ? 0.588 -5.152 12.474 1.00 96.56 81 ASN A N 1
ATOM 638 C CA . ASN A 1 81 ? 0.426 -6.387 13.245 1.00 96.56 81 ASN A CA 1
ATOM 639 C C . ASN A 1 81 ? 0.232 -6.174 14.755 1.00 96.56 81 ASN A C 1
ATOM 641 O O . ASN A 1 81 ? 0.009 -7.135 15.483 1.00 96.56 81 ASN A O 1
ATOM 645 N N . SER A 1 82 ? 0.288 -4.933 15.233 1.00 96.75 82 SER A N 1
ATOM 646 C CA . SER A 1 82 ? 0.053 -4.605 16.641 1.00 96.75 82 SER A CA 1
ATOM 647 C C . SER A 1 82 ? -1.426 -4.336 16.934 1.00 96.75 82 SER A C 1
ATOM 649 O O . SER A 1 82 ? -2.230 -4.119 16.021 1.00 96.75 82 SER A O 1
ATOM 651 N N . ASP A 1 83 ? -1.767 -4.232 18.218 1.00 95.06 83 ASP A N 1
ATOM 652 C CA . ASP A 1 83 ? -3.079 -3.759 18.681 1.00 95.06 83 ASP A CA 1
ATOM 653 C C . ASP A 1 83 ? -3.165 -2.225 18.776 1.00 95.06 83 ASP A C 1
ATOM 655 O O . ASP A 1 83 ? -4.247 -1.673 18.954 1.00 95.06 83 ASP A O 1
ATOM 659 N N . ASN A 1 84 ? -2.046 -1.512 18.593 1.00 93.31 84 ASN A N 1
ATOM 660 C CA . ASN A 1 84 ? -1.992 -0.059 18.758 1.00 93.31 84 ASN A CA 1
ATOM 661 C C . ASN A 1 84 ? -2.760 0.679 17.652 1.00 93.31 84 ASN A C 1
ATOM 663 O O . ASN A 1 84 ? -2.505 0.421 16.477 1.00 93.31 84 ASN A O 1
ATOM 667 N N . ARG A 1 85 ? -3.661 1.595 18.011 1.00 92.69 85 ARG A N 1
ATOM 668 C CA . ARG A 1 85 ? -4.488 2.351 17.060 1.00 92.69 85 ARG A CA 1
ATOM 669 C C . ARG A 1 85 ? -3.806 3.642 16.623 1.00 92.69 85 ARG A C 1
ATOM 671 O O . ARG A 1 85 ? -3.512 4.490 17.493 1.00 92.69 85 ARG A O 1
#

Radius of gyration: 14.65 Å; chains: 1; bounding box: 35×19×40 Å

pLDDT: mean 96.23, std 2.87, range [83.62, 98.69]

Foldseek 3Di:
DVVQQLVQQQCVVCPVPPDDDPPDDSDDPPGDHALSVLLVVLCVQLVVVPVDPVSSLVSSLVSCVVCVPRPDDPVVSVSSPDPDD